Protein AF-A0A1E7WND1-F1 (afdb_monomer)

Mean predicted aligned error: 12.03 Å

Organism: NCBI:txid762836

Structure (mmCIF, N/CA/C/O backbone):
data_AF-A0A1E7WND1-F1
#
_entry.id   AF-A0A1E7WND1-F1
#
loop_
_atom_site.group_PDB
_atom_site.id
_atom_site.type_symbol
_atom_site.label_atom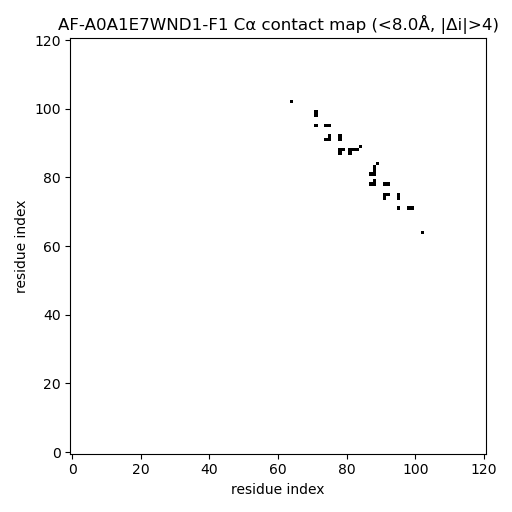_id
_atom_site.label_alt_id
_atom_site.label_comp_id
_atom_site.label_asym_id
_atom_site.label_entity_id
_atom_site.label_seq_id
_atom_site.pdbx_PDB_ins_code
_atom_site.Cartn_x
_atom_site.Cartn_y
_atom_site.Cartn_z
_atom_site.occupancy
_atom_site.B_iso_or_equiv
_atom_site.auth_seq_id
_atom_site.auth_comp_id
_atom_site.auth_asym_id
_atom_site.auth_atom_id
_atom_site.pdbx_PDB_model_num
ATOM 1 N N . MET A 1 1 ? 34.798 0.180 -71.153 1.00 53.12 1 MET A N 1
ATOM 2 C CA . MET A 1 1 ? 35.912 -0.104 -70.224 1.00 53.12 1 MET A CA 1
ATOM 3 C C . MET A 1 1 ? 35.308 -0.412 -68.868 1.00 53.12 1 MET A C 1
ATOM 5 O O . MET A 1 1 ? 34.601 0.459 -68.373 1.00 53.12 1 MET A O 1
ATOM 9 N N . PRO A 1 2 ? 35.457 -1.624 -68.307 1.00 63.09 2 PRO A N 1
ATOM 10 C CA . PRO A 1 2 ? 34.949 -1.884 -66.967 1.00 63.09 2 PRO A CA 1
ATOM 11 C C . PRO A 1 2 ? 35.756 -1.029 -65.985 1.00 63.09 2 PRO A C 1
ATOM 13 O O . PRO A 1 2 ? 36.967 -1.191 -65.853 1.00 63.09 2 PRO A O 1
ATOM 16 N N . THR A 1 3 ? 35.102 -0.064 -65.342 1.00 68.19 3 THR A N 1
ATOM 17 C CA . THR A 1 3 ? 35.684 0.674 -64.223 1.00 68.19 3 THR A CA 1
ATOM 18 C C . THR A 1 3 ? 35.744 -0.283 -63.043 1.00 68.19 3 THR A C 1
ATOM 20 O O . THR A 1 3 ? 34.756 -0.464 -62.331 1.00 68.19 3 THR A O 1
ATOM 23 N N . PHE A 1 4 ? 36.886 -0.946 -62.874 1.00 69.88 4 PHE A N 1
ATOM 24 C CA . PHE A 1 4 ? 37.186 -1.700 -61.665 1.00 69.88 4 PHE A CA 1
ATOM 25 C C . PHE A 1 4 ? 37.172 -0.713 -60.500 1.00 69.88 4 PHE A C 1
ATOM 27 O O . PHE A 1 4 ? 38.099 0.079 -60.328 1.00 69.88 4 PHE A O 1
ATOM 34 N N . LEU A 1 5 ? 36.070 -0.704 -59.749 1.00 71.62 5 LEU A N 1
ATOM 35 C CA . LEU A 1 5 ? 35.993 0.072 -58.525 1.00 71.62 5 LEU A CA 1
ATOM 36 C C . LEU A 1 5 ? 37.088 -0.422 -57.571 1.00 71.62 5 LEU A C 1
ATOM 38 O O . LEU A 1 5 ? 37.252 -1.635 -57.411 1.00 71.62 5 LEU A O 1
ATOM 42 N N . PRO A 1 6 ? 37.832 0.497 -56.940 1.00 77.38 6 PRO A N 1
ATOM 43 C CA . PRO A 1 6 ? 38.923 0.121 -56.069 1.00 77.38 6 PRO A CA 1
ATOM 44 C C . PRO A 1 6 ? 38.472 -0.812 -54.929 1.00 77.38 6 PRO A C 1
ATOM 46 O O . PRO A 1 6 ? 37.484 -0.513 -54.251 1.00 77.38 6 PRO A O 1
ATOM 49 N N . PRO A 1 7 ? 39.192 -1.917 -54.662 1.00 75.62 7 PRO A N 1
ATOM 50 C CA . PRO A 1 7 ? 38.762 -2.950 -53.712 1.00 75.62 7 PRO A CA 1
ATOM 51 C C . PRO A 1 7 ? 38.670 -2.460 -52.257 1.00 75.62 7 PRO A C 1
ATOM 53 O O . PRO A 1 7 ? 37.902 -3.003 -51.467 1.00 75.62 7 PRO A O 1
ATOM 56 N N . TRP A 1 8 ? 39.388 -1.395 -51.894 1.00 73.19 8 TRP A N 1
ATOM 57 C CA . TRP A 1 8 ? 39.330 -0.814 -50.549 1.00 73.19 8 TRP A CA 1
ATOM 58 C C . TRP A 1 8 ? 37.994 -0.122 -50.226 1.00 73.19 8 TRP A C 1
ATOM 60 O O . TRP A 1 8 ? 37.629 -0.058 -49.055 1.00 73.19 8 TRP A O 1
ATOM 70 N N . LEU A 1 9 ? 37.236 0.346 -51.230 1.00 78.00 9 LEU A N 1
ATOM 71 C CA . LEU A 1 9 ? 35.924 0.989 -51.028 1.00 78.00 9 LEU A CA 1
ATOM 72 C C . LEU A 1 9 ? 34.853 0.008 -50.534 1.00 78.00 9 LEU A C 1
ATOM 74 O O . LEU A 1 9 ? 33.980 0.376 -49.752 1.00 78.00 9 LEU A O 1
ATOM 78 N N . TRP A 1 10 ? 34.931 -1.252 -50.963 1.00 75.69 10 TRP A N 1
ATOM 79 C CA . TRP A 1 10 ? 34.037 -2.310 -50.488 1.00 75.69 10 TRP A CA 1
ATOM 80 C C . TRP A 1 10 ? 34.295 -2.641 -49.016 1.00 75.69 10 TRP A C 1
ATOM 82 O O . TRP A 1 10 ? 33.361 -2.850 -48.242 1.00 75.69 10 TRP A O 1
ATOM 92 N N . LEU A 1 11 ? 35.568 -2.626 -48.617 1.00 83.31 11 LEU A N 1
ATOM 93 C CA . LEU A 1 11 ? 36.005 -2.913 -47.254 1.00 83.31 11 LEU A CA 1
ATOM 94 C C . LEU A 1 11 ? 35.581 -1.807 -46.276 1.00 83.31 11 LEU A C 1
ATOM 96 O O . LEU A 1 11 ? 35.038 -2.101 -45.212 1.00 83.31 11 LEU A O 1
ATOM 100 N N . THR A 1 12 ? 35.761 -0.535 -46.649 1.00 85.75 12 THR A N 1
ATOM 101 C CA . THR A 1 12 ? 35.327 0.603 -45.822 1.00 85.75 12 T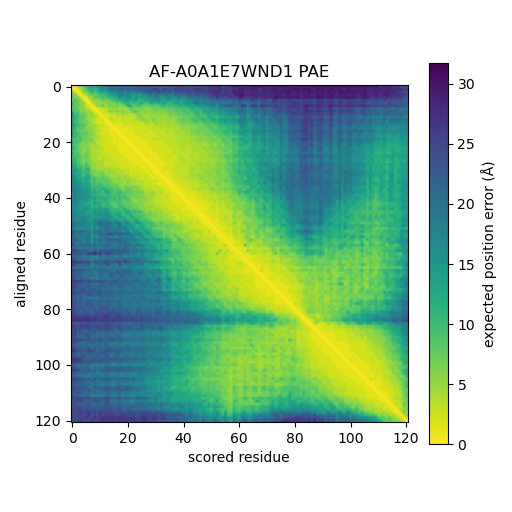HR A CA 1
ATOM 102 C C . THR A 1 12 ? 33.805 0.726 -45.763 1.00 85.75 12 THR A C 1
ATOM 104 O O . THR A 1 12 ?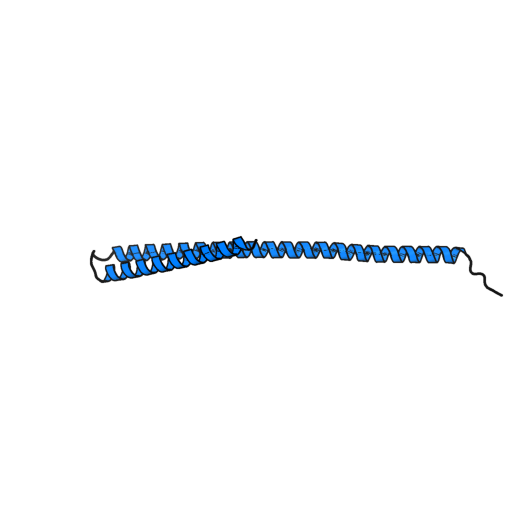 33.265 1.001 -44.692 1.00 85.75 12 THR A O 1
ATOM 107 N N . GLY A 1 13 ? 33.102 0.452 -46.868 1.00 86.94 13 GLY A N 1
ATOM 108 C CA . GLY A 1 13 ? 31.639 0.415 -46.906 1.00 86.94 13 GLY A CA 1
ATOM 109 C C . GLY A 1 13 ? 31.052 -0.638 -45.963 1.00 86.94 13 GLY A C 1
ATOM 110 O O . GLY A 1 13 ? 30.153 -0.329 -45.182 1.00 86.94 13 GLY A O 1
ATOM 111 N N . GLY A 1 14 ? 31.606 -1.856 -45.967 1.00 88.69 14 GLY A N 1
ATOM 112 C CA . GLY A 1 14 ? 31.199 -2.918 -45.042 1.00 88.69 14 GLY A CA 1
ATOM 113 C C . GLY A 1 14 ? 31.459 -2.566 -43.573 1.00 88.69 14 GLY A C 1
ATOM 114 O O . GLY A 1 14 ? 30.603 -2.808 -42.722 1.00 88.69 14 GLY A O 1
ATOM 115 N N . LEU A 1 15 ? 32.601 -1.933 -43.277 1.00 91.81 15 LEU A N 1
ATOM 116 C CA . LEU A 1 15 ? 32.952 -1.517 -41.917 1.00 91.81 15 LEU A CA 1
ATOM 117 C C . LEU A 1 15 ? 32.003 -0.433 -41.384 1.00 91.81 15 LEU A C 1
ATOM 119 O O . LEU A 1 15 ? 31.530 -0.530 -40.253 1.00 91.81 15 LEU A O 1
ATOM 123 N N . LEU A 1 16 ? 31.687 0.577 -42.202 1.00 93.44 16 LEU A N 1
ATOM 124 C CA . LEU A 1 16 ? 30.753 1.645 -41.837 1.00 93.44 16 LEU A CA 1
ATOM 125 C C . LEU A 1 16 ? 29.330 1.112 -41.644 1.00 93.44 16 LEU A C 1
ATOM 127 O O . LEU A 1 16 ? 28.656 1.510 -40.694 1.00 93.44 16 LEU A O 1
ATOM 131 N N . LEU A 1 17 ? 28.891 0.180 -42.496 1.00 94.75 17 LEU A N 1
ATOM 132 C CA . LEU A 1 17 ? 27.585 -0.462 -42.362 1.00 94.75 17 LEU A CA 1
ATOM 133 C C . LEU A 1 17 ? 27.505 -1.292 -41.072 1.00 94.75 17 LEU A C 1
ATOM 135 O O . LEU A 1 17 ? 26.531 -1.185 -40.330 1.00 94.75 17 LEU A O 1
ATOM 139 N N . GLY A 1 18 ? 28.550 -2.068 -40.770 1.00 95.69 18 GLY A N 1
ATOM 140 C CA . GLY A 1 18 ? 28.641 -2.845 -39.535 1.00 95.69 18 GLY A CA 1
ATOM 141 C C . GLY A 1 18 ? 28.664 -1.962 -38.286 1.00 95.69 18 GLY A C 1
ATOM 142 O O . GLY A 1 18 ? 27.965 -2.250 -37.315 1.00 95.69 18 GLY A O 1
ATOM 143 N N . LEU A 1 19 ? 29.406 -0.851 -38.321 1.00 96.31 19 LEU A N 1
ATOM 144 C CA . LEU A 1 19 ? 29.474 0.103 -37.214 1.00 96.31 19 LEU A CA 1
ATOM 145 C C . LEU A 1 19 ? 28.134 0.816 -37.002 1.00 96.31 19 LEU A C 1
ATOM 147 O O . LEU A 1 19 ? 27.677 0.934 -35.867 1.00 96.31 19 LEU A O 1
ATOM 151 N N . SER A 1 20 ? 27.477 1.232 -38.088 1.00 96.00 20 SER A N 1
ATOM 152 C CA . SER A 1 20 ? 26.134 1.816 -38.048 1.00 96.00 20 SER A CA 1
ATOM 153 C C . SER A 1 20 ? 25.119 0.831 -37.463 1.00 96.00 20 SER A C 1
ATOM 155 O O . SER A 1 20 ? 24.378 1.189 -36.549 1.00 96.00 20 SER A O 1
ATOM 157 N N . LEU A 1 21 ? 25.140 -0.431 -37.907 1.00 96.62 21 LEU A N 1
ATOM 158 C CA . LEU A 1 21 ? 24.254 -1.473 -37.390 1.00 96.62 21 LEU A CA 1
ATOM 159 C C . LEU A 1 21 ? 24.499 -1.740 -35.899 1.00 96.62 21 LEU A C 1
ATOM 161 O O . LEU A 1 21 ? 23.549 -1.830 -35.125 1.00 96.62 21 LEU A O 1
ATOM 165 N N . CYS A 1 22 ? 25.764 -1.821 -35.483 1.00 96.88 22 CYS A N 1
ATOM 166 C CA . CYS A 1 22 ? 26.137 -2.027 -34.086 1.00 96.88 22 CYS A CA 1
ATOM 167 C C . CYS A 1 22 ? 25.690 -0.853 -33.204 1.00 96.88 22 CYS A C 1
ATOM 169 O O . CYS A 1 22 ? 25.137 -1.065 -32.125 1.00 96.88 22 CYS A O 1
ATOM 171 N N . LEU A 1 23 ? 25.846 0.383 -33.689 1.00 96.88 23 LEU A N 1
ATOM 172 C CA . LEU A 1 23 ? 25.384 1.581 -32.993 1.00 96.88 23 LEU A CA 1
ATOM 173 C C . LEU A 1 23 ? 23.861 1.565 -32.816 1.00 96.88 23 LEU A C 1
ATOM 175 O O . LEU A 1 23 ? 23.369 1.785 -31.711 1.00 96.88 23 LEU A O 1
ATOM 179 N N . VAL A 1 24 ? 23.113 1.255 -33.879 1.00 97.19 24 VAL A N 1
ATOM 180 C CA . VAL A 1 24 ? 21.645 1.173 -33.830 1.00 97.19 24 VAL A CA 1
ATOM 181 C C . VAL A 1 24 ? 21.193 0.082 -32.859 1.00 97.19 24 VAL A C 1
ATOM 183 O O . VAL A 1 24 ? 20.351 0.343 -32.002 1.00 97.19 24 VAL A O 1
ATOM 186 N N . LEU A 1 25 ? 21.780 -1.116 -32.926 1.00 97.00 25 LEU A N 1
ATOM 187 C CA . LEU A 1 25 ? 21.469 -2.207 -31.997 1.00 97.00 25 LEU A CA 1
ATOM 188 C C . LEU A 1 25 ? 21.808 -1.837 -30.548 1.00 97.00 25 LEU A C 1
ATOM 190 O O . LEU A 1 25 ? 21.012 -2.100 -29.648 1.00 97.00 25 LEU A O 1
ATOM 194 N N . GLY A 1 26 ? 22.947 -1.180 -30.320 1.00 97.00 26 GLY A N 1
ATOM 195 C CA . GLY A 1 26 ? 23.354 -0.691 -29.005 1.00 97.00 26 GLY A CA 1
ATOM 196 C C . GLY A 1 26 ? 22.362 0.317 -28.424 1.00 97.00 26 GLY A C 1
ATOM 197 O O . GLY A 1 26 ? 21.956 0.174 -27.272 1.00 97.00 26 GLY A O 1
ATOM 198 N N . LEU A 1 27 ? 21.910 1.284 -29.229 1.00 96.69 27 LEU A N 1
ATOM 199 C CA . LEU A 1 27 ? 20.907 2.275 -28.824 1.00 96.69 27 LEU A CA 1
ATOM 200 C C . LEU A 1 27 ? 19.547 1.630 -28.526 1.00 96.69 27 LEU A C 1
ATOM 202 O O . LEU A 1 27 ? 18.925 1.959 -27.516 1.00 96.69 27 LEU A O 1
ATOM 206 N N . LEU A 1 28 ? 19.103 0.679 -29.353 1.00 96.31 28 LEU A N 1
ATOM 207 C CA . LEU A 1 28 ? 17.853 -0.055 -29.130 1.00 96.31 28 LEU A CA 1
ATOM 208 C C . LEU A 1 28 ? 17.906 -0.891 -27.849 1.00 96.31 28 LEU A C 1
ATOM 210 O O . LEU A 1 28 ? 16.959 -0.871 -27.062 1.00 96.31 28 LEU A O 1
ATOM 214 N N . CYS A 1 29 ? 19.012 -1.600 -27.613 1.00 95.56 29 CYS A N 1
ATOM 215 C CA . CYS A 1 29 ? 19.233 -2.321 -26.366 1.00 95.56 29 CYS A CA 1
ATOM 216 C C . CYS A 1 29 ? 19.232 -1.351 -25.182 1.00 95.56 29 CYS A C 1
ATOM 218 O O . CYS A 1 29 ? 18.494 -1.567 -24.226 1.00 95.56 29 CYS A O 1
ATOM 220 N N . HIS A 1 30 ? 19.975 -0.248 -25.255 1.00 95.25 30 HIS A N 1
ATOM 221 C CA . HIS A 1 30 ? 20.021 0.738 -24.179 1.00 95.25 30 HIS A CA 1
ATOM 222 C C . HIS A 1 30 ? 18.629 1.293 -23.830 1.00 95.25 30 HIS A C 1
ATOM 224 O O . HIS A 1 30 ? 18.246 1.301 -22.659 1.00 95.25 30 HIS A O 1
ATOM 230 N N . ASP A 1 31 ? 17.837 1.675 -24.836 1.00 93.44 31 ASP A N 1
ATOM 231 C CA . ASP A 1 31 ? 16.466 2.159 -24.645 1.00 93.44 31 ASP A CA 1
ATOM 232 C C . ASP A 1 31 ? 15.564 1.085 -24.016 1.00 93.44 31 ASP A C 1
ATOM 234 O O . ASP A 1 31 ? 14.888 1.340 -23.018 1.00 93.44 31 ASP A O 1
ATOM 238 N N . ARG A 1 32 ? 15.596 -0.156 -24.523 1.00 94.75 32 ARG A N 1
ATOM 239 C CA . ARG A 1 32 ? 14.816 -1.267 -23.946 1.00 94.75 32 ARG A CA 1
ATOM 240 C C . ARG A 1 32 ? 15.180 -1.527 -22.485 1.00 94.75 32 ARG A C 1
ATOM 242 O O . ARG A 1 32 ? 14.283 -1.733 -21.667 1.00 94.75 32 ARG A O 1
ATOM 249 N N . TRP A 1 33 ? 16.468 -1.492 -22.152 1.00 92.06 33 TRP A N 1
ATOM 250 C CA . TRP A 1 33 ? 16.960 -1.695 -20.789 1.00 92.06 33 TRP A CA 1
ATOM 251 C C . TRP A 1 33 ? 16.522 -0.565 -19.855 1.00 92.06 33 TRP A C 1
ATOM 253 O O . TRP A 1 33 ? 16.000 -0.828 -18.769 1.00 92.06 33 TRP A O 1
ATOM 263 N N . CYS A 1 34 ? 16.660 0.688 -20.293 1.00 94.12 34 CYS A N 1
ATOM 264 C CA . CYS A 1 34 ? 16.216 1.848 -19.527 1.00 94.12 34 CYS A CA 1
ATOM 265 C C . CYS A 1 34 ? 14.701 1.797 -19.279 1.00 94.12 34 CYS A C 1
ATOM 267 O O . CYS A 1 34 ? 14.238 1.946 -18.147 1.00 94.12 34 CYS A O 1
ATOM 269 N N . GLN A 1 35 ? 13.917 1.466 -20.308 1.00 91.25 35 GLN A N 1
ATOM 270 C CA . GLN A 1 35 ? 12.470 1.324 -20.182 1.00 91.25 35 GLN A CA 1
ATOM 271 C C . GLN A 1 35 ? 12.059 0.193 -19.243 1.00 91.25 35 GLN A C 1
ATOM 273 O O . GLN A 1 35 ? 11.136 0.375 -18.449 1.00 91.25 35 GLN A O 1
ATOM 278 N N . ALA A 1 36 ? 12.732 -0.959 -19.292 1.00 91.25 36 ALA A N 1
ATOM 279 C CA . ALA A 1 36 ? 12.477 -2.049 -18.355 1.00 91.25 36 ALA A CA 1
ATOM 280 C C . ALA A 1 36 ? 12.722 -1.603 -16.904 1.00 91.25 36 ALA A C 1
ATOM 282 O O . ALA A 1 36 ? 11.922 -1.908 -16.015 1.00 91.25 36 ALA A O 1
ATOM 283 N N . MET A 1 37 ? 13.777 -0.819 -16.669 1.00 89.38 37 MET A N 1
ATOM 284 C CA . MET A 1 37 ? 14.098 -0.292 -15.344 1.00 89.38 37 MET A CA 1
ATOM 285 C C . MET A 1 37 ? 13.087 0.765 -14.872 1.00 89.38 37 MET A C 1
ATOM 287 O O . MET A 1 37 ? 12.630 0.711 -13.729 1.00 89.38 37 MET A O 1
ATOM 291 N N . CYS A 1 38 ? 12.674 1.684 -15.750 1.00 91.19 38 CYS A N 1
ATOM 292 C CA . CYS A 1 38 ? 11.638 2.677 -15.454 1.00 91.19 38 CYS A CA 1
ATOM 293 C C . CYS A 1 38 ? 10.283 2.024 -15.153 1.00 91.19 38 CYS A C 1
ATOM 295 O O . CYS A 1 38 ? 9.631 2.400 -14.182 1.00 91.19 38 CYS A O 1
ATOM 297 N N . ARG A 1 39 ? 9.884 0.996 -15.917 1.00 88.69 39 ARG A N 1
ATOM 298 C CA . ARG A 1 39 ? 8.651 0.230 -15.657 1.00 88.69 39 ARG A CA 1
ATOM 299 C C . ARG A 1 39 ? 8.694 -0.471 -14.304 1.00 88.69 39 ARG A C 1
ATOM 301 O O . ARG A 1 39 ? 7.722 -0.405 -13.559 1.00 88.69 39 ARG A O 1
ATOM 308 N N . ARG A 1 40 ? 9.826 -1.092 -13.957 1.00 86.69 40 ARG A N 1
ATOM 309 C CA . ARG A 1 40 ? 10.016 -1.725 -12.642 1.00 86.69 40 ARG A CA 1
ATOM 310 C C . ARG A 1 40 ? 9.904 -0.719 -11.501 1.00 86.69 40 ARG A C 1
ATOM 312 O O . ARG A 1 40 ? 9.221 -0.996 -10.522 1.00 86.69 40 ARG A O 1
ATOM 319 N N . ARG A 1 41 ? 10.525 0.456 -11.636 1.00 87.56 41 ARG A N 1
ATOM 320 C CA . ARG A 1 41 ? 10.420 1.533 -10.639 1.00 87.56 41 ARG A CA 1
ATOM 321 C C . ARG A 1 41 ? 8.990 2.047 -10.492 1.00 87.56 41 ARG A C 1
ATOM 323 O O . ARG A 1 41 ? 8.541 2.229 -9.367 1.00 87.56 41 ARG A O 1
ATOM 330 N N . ALA A 1 42 ? 8.275 2.234 -11.601 1.00 88.62 42 ALA A N 1
ATOM 331 C CA . ALA A 1 42 ? 6.879 2.663 -11.580 1.00 88.62 42 ALA A CA 1
ATOM 332 C C . ALA A 1 42 ? 5.980 1.636 -10.877 1.00 88.62 42 ALA A C 1
ATOM 334 O 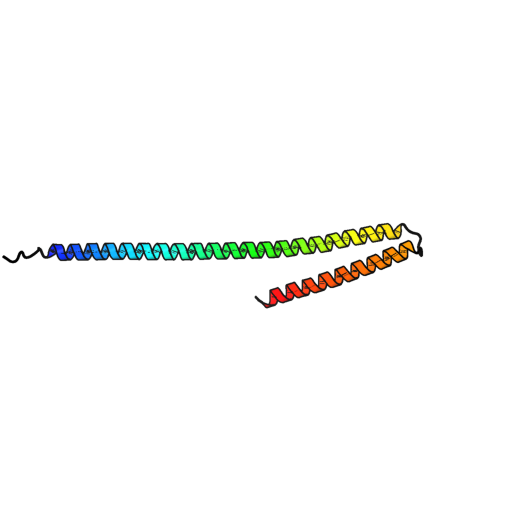O . ALA A 1 42 ? 5.171 2.012 -10.034 1.00 88.62 42 ALA A O 1
ATOM 335 N N . LEU A 1 43 ? 6.171 0.345 -11.160 1.00 89.69 43 LEU A N 1
ATOM 336 C CA . LEU A 1 43 ? 5.416 -0.730 -10.519 1.00 89.69 43 LEU A CA 1
ATOM 337 C C . LE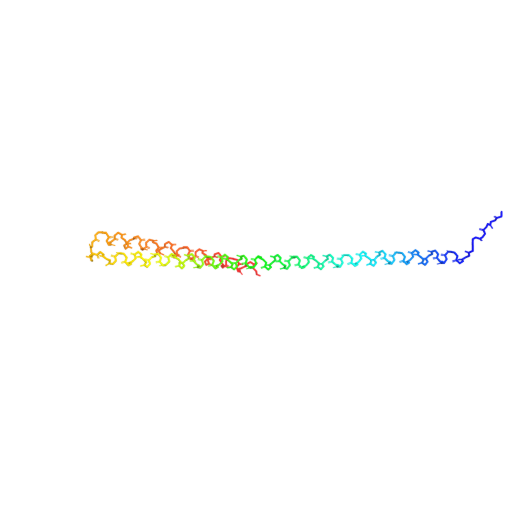U A 1 43 ? 5.706 -0.806 -9.014 1.00 89.69 43 LEU A C 1
ATOM 339 O O . LEU A 1 43 ? 4.779 -0.866 -8.216 1.00 89.69 43 LEU A O 1
ATOM 343 N N . LEU A 1 44 ? 6.976 -0.724 -8.609 1.00 89.88 44 LEU A N 1
ATOM 344 C CA . LEU A 1 44 ? 7.346 -0.692 -7.190 1.00 89.88 44 LEU A CA 1
ATOM 345 C C . LEU A 1 44 ? 6.764 0.530 -6.464 1.00 89.88 44 LEU A C 1
ATOM 347 O O . LEU A 1 44 ? 6.288 0.399 -5.340 1.00 89.88 44 LEU A O 1
ATOM 351 N N . ALA A 1 45 ? 6.756 1.702 -7.104 1.00 89.12 45 ALA A N 1
ATOM 352 C CA . ALA A 1 45 ? 6.145 2.903 -6.538 1.00 89.12 45 ALA A CA 1
ATOM 353 C C . ALA A 1 45 ? 4.620 2.763 -6.386 1.00 89.12 45 ALA A C 1
ATOM 355 O O . ALA A 1 45 ? 4.069 3.168 -5.365 1.00 89.12 45 ALA A O 1
ATOM 356 N N . GLN A 1 46 ? 3.942 2.153 -7.363 1.00 88.31 46 GLN A N 1
ATOM 357 C CA . GLN A 1 46 ? 2.509 1.857 -7.277 1.00 88.31 46 GLN A CA 1
ATOM 358 C C . GLN A 1 46 ? 2.198 0.881 -6.140 1.00 88.31 46 GLN A C 1
ATOM 360 O O . GLN A 1 46 ? 1.286 1.133 -5.358 1.00 88.31 46 GLN A O 1
ATOM 365 N N . LEU A 1 47 ? 2.980 -0.193 -6.005 1.00 87.56 47 LEU A N 1
ATOM 366 C CA . LEU A 1 47 ? 2.829 -1.146 -4.903 1.00 87.56 47 LEU A CA 1
ATOM 367 C C . LEU A 1 47 ? 3.035 -0.474 -3.539 1.00 87.56 47 LEU A C 1
ATOM 369 O O . LEU A 1 47 ? 2.257 -0.710 -2.620 1.00 87.56 47 LEU A O 1
ATOM 373 N N . ALA A 1 48 ? 4.026 0.413 -3.417 1.00 82.50 48 ALA A N 1
ATOM 374 C CA . ALA A 1 48 ? 4.250 1.171 -2.187 1.00 82.50 48 ALA A CA 1
ATOM 375 C C . ALA A 1 48 ? 3.062 2.087 -1.840 1.00 82.50 48 ALA A C 1
ATOM 377 O O . ALA A 1 48 ? 2.659 2.159 -0.683 1.00 82.50 48 ALA A O 1
ATOM 378 N N . GLN A 1 49 ? 2.457 2.748 -2.834 1.00 84.94 49 GLN A N 1
ATOM 379 C CA . GLN A 1 49 ? 1.255 3.560 -2.618 1.00 84.94 49 GLN A CA 1
ATOM 380 C C . GLN A 1 49 ? 0.037 2.725 -2.213 1.00 84.94 49 GLN A C 1
ATOM 382 O O . GLN A 1 49 ? -0.763 3.179 -1.397 1.00 84.94 49 GLN A O 1
ATOM 387 N N . LEU A 1 50 ? -0.124 1.526 -2.778 1.00 81.81 50 LEU A N 1
ATOM 388 C CA . LEU A 1 50 ? -1.200 0.613 -2.394 1.00 81.81 50 LEU A CA 1
ATOM 389 C C . LEU A 1 50 ? -1.032 0.145 -0.946 1.00 81.81 50 LEU A C 1
ATOM 391 O O . LEU A 1 50 ? -1.984 0.237 -0.177 1.00 81.81 50 LEU A O 1
ATOM 395 N N . ALA A 1 51 ? 0.187 -0.234 -0.555 1.00 80.06 51 ALA A N 1
ATOM 396 C CA . ALA A 1 51 ? 0.496 -0.601 0.825 1.00 80.06 51 ALA A CA 1
ATOM 397 C C . ALA A 1 51 ? 0.220 0.553 1.806 1.00 80.06 51 ALA A C 1
ATOM 399 O O . ALA A 1 51 ? -0.304 0.334 2.896 1.00 80.06 51 ALA A O 1
ATOM 400 N N . GLU A 1 52 ? 0.523 1.794 1.418 1.00 79.56 52 GLU A N 1
ATOM 401 C CA . GLU A 1 52 ? 0.225 2.972 2.239 1.00 79.56 52 GLU A CA 1
ATOM 402 C C . GLU A 1 52 ? -1.285 3.234 2.354 1.00 79.56 52 GLU A C 1
ATOM 404 O O . GLU A 1 52 ? -1.783 3.569 3.426 1.00 79.56 52 GLU A O 1
ATOM 409 N N . ARG A 1 53 ? -2.050 3.033 1.272 1.00 81.38 53 ARG A N 1
ATOM 410 C CA . ARG A 1 53 ? -3.516 3.165 1.306 1.00 81.38 53 ARG A CA 1
ATOM 411 C C . ARG A 1 53 ? -4.182 2.094 2.158 1.00 81.38 53 ARG A C 1
ATOM 413 O O . ARG A 1 53 ? -5.149 2.404 2.848 1.00 81.38 53 ARG A O 1
ATOM 420 N N . GLU A 1 54 ? -3.682 0.864 2.126 1.00 79.00 54 GLU A N 1
ATOM 421 C CA . GLU A 1 54 ? -4.153 -0.199 3.017 1.00 79.00 54 GLU A CA 1
ATOM 422 C C . GLU A 1 54 ? -3.888 0.143 4.484 1.00 79.00 54 GLU A C 1
ATOM 424 O O . GLU A 1 54 ? -4.776 -0.024 5.322 1.00 79.00 54 GLU A O 1
ATOM 429 N N . ARG A 1 55 ? -2.706 0.694 4.789 1.00 79.94 55 ARG A N 1
ATOM 430 C CA . ARG A 1 55 ? -2.377 1.185 6.135 1.00 79.94 55 ARG A CA 1
ATOM 431 C C . ARG A 1 55 ? -3.314 2.305 6.570 1.00 79.94 55 ARG A C 1
ATOM 433 O O . ARG A 1 55 ? -3.924 2.192 7.626 1.00 79.94 55 ARG A O 1
ATOM 440 N N . LEU A 1 56 ? -3.524 3.313 5.722 1.00 77.19 56 LEU A N 1
ATOM 441 C CA . LEU A 1 56 ? -4.452 4.409 6.006 1.00 77.19 56 LEU A CA 1
ATOM 442 C C . LEU A 1 56 ? -5.884 3.906 6.239 1.00 77.19 56 LEU A C 1
ATOM 444 O O . LEU A 1 56 ? -6.569 4.394 7.132 1.00 77.19 56 LEU A O 1
ATOM 448 N N . ALA A 1 57 ? -6.350 2.928 5.458 1.00 78.38 57 ALA A N 1
ATOM 449 C CA . ALA A 1 57 ? -7.672 2.338 5.650 1.00 78.38 57 ALA A CA 1
ATOM 450 C C . ALA A 1 57 ? -7.788 1.619 7.005 1.00 78.38 57 ALA A C 1
ATOM 452 O O . ALA A 1 57 ? -8.824 1.736 7.659 1.00 78.38 57 ALA A O 1
ATOM 453 N N . SER A 1 58 ? -6.733 0.922 7.442 1.00 80.94 58 SER A N 1
ATOM 454 C CA . SER A 1 58 ? -6.673 0.318 8.778 1.00 80.94 58 SER A CA 1
ATOM 455 C C . SER A 1 58 ? -6.703 1.385 9.872 1.00 80.94 58 SER A C 1
ATOM 457 O O . SER A 1 58 ? -7.527 1.298 10.778 1.00 80.94 58 SER A O 1
ATOM 459 N N . ASP A 1 59 ? -5.871 2.420 9.752 1.00 84.12 59 ASP A N 1
ATOM 460 C CA . ASP A 1 59 ? -5.759 3.486 10.751 1.00 84.12 59 ASP A CA 1
ATOM 461 C C . ASP A 1 59 ? -7.070 4.268 10.899 1.00 84.12 59 ASP A C 1
ATOM 463 O O . ASP A 1 59 ? -7.522 4.544 12.010 1.00 84.12 59 ASP A O 1
ATOM 467 N N . VAL A 1 60 ? -7.730 4.587 9.779 1.00 80.44 60 VAL A N 1
ATOM 468 C CA . VAL A 1 60 ? -9.047 5.244 9.780 1.00 80.44 60 VAL A CA 1
ATOM 469 C C . VAL A 1 60 ? -10.099 4.354 10.435 1.00 80.44 60 VAL A C 1
ATOM 471 O O . VAL A 1 60 ? -10.968 4.854 11.149 1.00 80.44 60 VAL A O 1
ATOM 474 N N . HIS A 1 61 ? -10.037 3.042 10.212 1.00 81.12 61 HIS A N 1
ATOM 475 C CA . HIS A 1 61 ? -10.995 2.122 10.803 1.00 81.12 61 HIS A CA 1
ATOM 476 C C . HIS A 1 61 ? -10.805 1.978 12.320 1.00 81.12 61 HIS A C 1
ATOM 478 O O . HIS A 1 61 ? -11.777 2.021 13.074 1.00 81.12 61 HIS A O 1
ATOM 484 N N . ASP A 1 62 ? -9.564 1.867 12.784 1.00 83.25 62 ASP A N 1
ATOM 485 C CA . ASP A 1 62 ? -9.262 1.819 14.215 1.00 83.25 62 ASP A CA 1
ATOM 486 C C . ASP A 1 62 ? -9.644 3.139 14.902 1.00 83.25 62 ASP A C 1
ATOM 488 O O . ASP A 1 62 ? -10.255 3.126 15.974 1.00 83.25 62 ASP A O 1
ATOM 492 N N . ALA A 1 63 ? -9.401 4.277 14.241 1.00 83.12 63 ALA A N 1
ATOM 493 C CA . ALA A 1 63 ? -9.854 5.584 14.709 1.00 83.12 63 ALA A CA 1
ATOM 494 C C . ALA A 1 63 ? -11.390 5.686 14.784 1.00 83.12 63 ALA A C 1
ATOM 496 O O . ALA A 1 63 ? -11.919 6.268 15.733 1.00 83.12 63 ALA A O 1
ATOM 497 N N . LEU A 1 64 ? -12.125 5.096 13.833 1.00 83.56 64 LEU A N 1
ATOM 498 C CA . LEU A 1 64 ? -13.591 5.028 13.861 1.00 83.56 64 LEU A CA 1
ATOM 499 C C . LEU A 1 64 ? -14.090 4.209 15.062 1.00 83.56 64 LEU A C 1
ATOM 501 O O . LEU A 1 64 ? -14.955 4.678 15.806 1.00 83.56 64 LEU A O 1
ATOM 505 N N . LEU A 1 65 ? -13.532 3.010 15.271 1.00 84.94 65 LEU A N 1
ATOM 506 C CA . LEU A 1 65 ? -13.889 2.146 16.403 1.00 84.94 65 LEU A CA 1
ATOM 507 C C . LEU A 1 65 ? -13.591 2.831 17.741 1.00 84.94 65 LEU A C 1
ATOM 509 O O . LEU A 1 65 ? -14.422 2.807 18.650 1.00 84.94 65 LEU A O 1
ATOM 513 N N . GLN A 1 66 ? -12.438 3.493 17.847 1.00 86.69 66 GLN A N 1
ATOM 514 C CA . GLN A 1 66 ? -12.061 4.259 19.031 1.00 86.69 66 GLN A CA 1
ATOM 515 C C . GLN A 1 66 ? -13.006 5.449 19.269 1.00 86.69 66 GLN A C 1
ATOM 517 O O . GLN A 1 66 ? -13.432 5.687 20.400 1.00 86.69 66 GLN A O 1
ATOM 522 N N . GLY A 1 67 ? -13.372 6.185 18.215 1.00 85.94 67 GLY A N 1
ATOM 523 C CA . GLY A 1 67 ? -14.311 7.305 18.301 1.00 85.94 67 GLY A CA 1
ATOM 524 C C . GLY A 1 67 ? -15.695 6.870 18.787 1.00 85.94 67 GLY A C 1
ATOM 525 O O . GLY A 1 67 ? -16.270 7.505 19.672 1.00 85.94 67 GLY A O 1
ATOM 526 N N . MET A 1 68 ? -16.202 5.744 18.278 1.00 85.31 68 MET A N 1
ATOM 527 C CA . MET A 1 68 ? -17.467 5.174 18.745 1.00 85.31 68 MET A CA 1
ATOM 528 C C . MET A 1 68 ? -17.419 4.756 20.220 1.00 85.31 68 MET A C 1
ATOM 530 O O . MET A 1 68 ? -18.380 5.015 20.939 1.00 85.31 68 MET A O 1
ATOM 534 N N . GLN A 1 69 ? -16.310 4.190 20.708 1.00 84.69 69 GLN A N 1
ATOM 535 C CA . GLN A 1 69 ? -16.153 3.882 22.138 1.00 84.69 69 GLN A CA 1
ATOM 536 C C . GLN A 1 69 ? -16.204 5.142 23.012 1.00 84.69 69 GLN A C 1
ATOM 538 O O . GLN A 1 69 ? -16.850 5.142 24.058 1.00 84.69 69 GLN A O 1
ATOM 543 N N . GLY A 1 70 ? -15.586 6.243 22.573 1.00 87.56 70 GLY A N 1
ATOM 544 C CA . GLY A 1 70 ? -15.672 7.530 23.271 1.00 87.56 70 GLY A CA 1
ATOM 545 C C . GLY A 1 70 ? -17.103 8.076 23.349 1.00 87.56 70 GLY A C 1
ATOM 546 O O . GLY A 1 70 ? -17.525 8.591 24.389 1.00 87.56 70 GLY A O 1
ATOM 547 N N . ILE A 1 71 ? -17.879 7.915 22.274 1.00 86.44 71 ILE A N 1
ATOM 548 C CA . ILE A 1 71 ? -19.306 8.267 22.242 1.00 86.44 71 ILE A CA 1
ATOM 549 C C . ILE A 1 71 ? -20.098 7.392 23.221 1.00 86.44 71 ILE A C 1
ATOM 551 O O . ILE A 1 71 ? -20.911 7.910 23.987 1.00 86.44 71 ILE A O 1
ATOM 555 N N . LEU A 1 72 ? -19.824 6.088 23.253 1.00 85.25 72 LEU A N 1
ATOM 556 C CA . LEU A 1 72 ? -20.490 5.142 24.146 1.00 85.25 72 LEU A CA 1
ATOM 557 C C . LEU A 1 72 ? -20.244 5.469 25.627 1.00 85.25 72 LEU A C 1
ATOM 559 O O . LEU A 1 72 ? -21.185 5.549 26.416 1.00 85.25 72 LEU A O 1
ATOM 563 N N . LEU A 1 73 ? -18.994 5.770 25.990 1.00 86.25 73 LEU A N 1
ATOM 564 C CA . LEU A 1 73 ? -18.626 6.227 27.335 1.00 86.25 73 LEU A CA 1
ATOM 565 C C . LEU A 1 73 ? -19.320 7.547 27.701 1.00 86.25 73 LEU A C 1
ATOM 567 O O . LEU A 1 73 ? -19.773 7.730 28.833 1.00 86.25 73 LEU A O 1
ATOM 571 N N . SER A 1 74 ? -19.454 8.459 26.734 1.00 85.94 74 SER A N 1
ATOM 572 C CA . SER A 1 74 ? -20.168 9.723 26.934 1.00 85.94 74 SER A CA 1
ATOM 573 C C . SER A 1 74 ? -21.654 9.479 27.217 1.00 85.94 74 SER A C 1
ATOM 575 O O . SER A 1 74 ? -22.194 10.048 28.166 1.00 85.94 74 SER A O 1
ATOM 577 N N . PHE A 1 75 ? -22.305 8.578 26.477 1.00 82.50 75 PHE A N 1
ATOM 578 C CA . PHE A 1 75 ? -23.692 8.182 26.734 1.00 82.50 75 PHE A CA 1
ATOM 579 C C . PHE A 1 75 ? -23.872 7.487 28.089 1.00 82.50 75 PHE A C 1
ATOM 581 O O . PHE A 1 75 ? -24.812 7.823 28.810 1.00 82.50 75 PHE A O 1
ATOM 588 N N . GLN A 1 76 ? -22.952 6.603 28.492 1.00 83.06 76 GLN A N 1
ATOM 589 C CA . GLN A 1 76 ? -22.955 6.011 29.837 1.00 83.06 76 GLN A CA 1
ATOM 590 C C . GLN A 1 76 ? -22.878 7.087 30.926 1.00 83.06 76 GLN A C 1
ATOM 592 O O . GLN A 1 76 ? -23.655 7.056 31.882 1.00 83.06 76 GLN A O 1
ATOM 597 N N . SER A 1 77 ? -22.000 8.082 30.763 1.00 87.19 77 SER A N 1
ATOM 598 C CA . SER A 1 77 ? -21.880 9.187 31.723 1.00 87.19 77 SER A CA 1
ATOM 599 C C . SER A 1 77 ? -23.172 10.006 31.845 1.00 87.19 77 SER A C 1
ATOM 601 O O . SER A 1 77 ? -23.540 10.422 32.942 1.00 87.19 77 SER A O 1
ATOM 603 N N . VAL A 1 78 ? -23.903 10.192 30.739 1.00 84.81 78 VAL A N 1
ATOM 604 C CA . VAL A 1 78 ? -25.205 10.872 30.727 1.00 84.81 78 VAL A CA 1
ATOM 605 C C . VAL A 1 78 ? -26.276 10.008 31.398 1.00 84.81 78 VAL A C 1
ATOM 607 O O . VAL A 1 78 ? -27.035 10.525 32.214 1.00 84.81 78 VAL A O 1
ATOM 610 N N . GLY A 1 79 ? -26.301 8.700 31.129 1.00 80.81 79 GLY A N 1
ATOM 611 C CA . GLY A 1 79 ? -27.220 7.742 31.753 1.00 80.81 79 GLY A CA 1
ATOM 612 C C . GLY A 1 79 ? -27.083 7.672 33.279 1.00 80.81 79 GLY A C 1
ATOM 613 O O . GLY A 1 79 ? -28.080 7.632 33.998 1.00 80.81 79 GLY A O 1
ATOM 614 N N . GLN A 1 80 ? -25.854 7.752 33.796 1.00 82.19 80 GLN A N 1
ATOM 615 C CA . GLN A 1 80 ? -25.583 7.744 35.240 1.00 82.19 80 GLN A CA 1
ATOM 616 C C . GLN A 1 80 ? -26.102 8.986 35.983 1.00 82.19 80 GLN A C 1
ATOM 618 O O . GLN A 1 80 ? -26.229 8.949 37.206 1.00 82.19 80 GLN A O 1
ATOM 623 N N . ARG A 1 81 ? -26.439 10.072 35.272 1.00 84.81 81 ARG A N 1
ATOM 624 C CA . ARG A 1 81 ? -27.038 11.278 35.873 1.00 84.81 81 ARG A CA 1
ATOM 625 C C . ARG A 1 81 ? -28.514 11.089 36.232 1.00 84.81 81 ARG A C 1
ATOM 627 O O . ARG A 1 81 ? -29.059 11.923 36.952 1.00 84.81 81 ARG A O 1
ATOM 634 N N . PHE A 1 82 ? -29.153 10.021 35.751 1.00 82.44 82 PHE A N 1
ATOM 635 C CA . PHE A 1 82 ? -30.539 9.695 36.070 1.00 82.44 82 PHE A CA 1
ATOM 636 C C . PHE A 1 82 ? -30.646 8.799 37.321 1.00 82.44 82 PHE A C 1
ATOM 638 O O . PHE A 1 82 ? -29.759 7.969 37.571 1.00 82.44 82 PHE A O 1
ATOM 645 N N . PRO A 1 83 ? -31.738 8.925 38.106 1.00 82.75 83 PRO A N 1
ATOM 646 C CA . PRO A 1 83 ? -32.002 8.059 39.253 1.00 82.75 83 PRO A CA 1
ATOM 647 C C . PRO A 1 83 ? -31.959 6.577 38.863 1.00 82.75 83 PRO A C 1
ATOM 649 O O . PRO A 1 83 ? -32.430 6.186 37.793 1.00 82.75 83 PRO A O 1
ATOM 652 N N . ALA A 1 84 ? -31.401 5.735 39.736 1.00 77.81 84 ALA A N 1
ATOM 653 C CA . ALA A 1 84 ? -31.401 4.291 39.523 1.00 77.81 84 ALA A CA 1
ATOM 654 C C . ALA A 1 84 ? -32.848 3.782 39.374 1.00 77.81 84 ALA A C 1
ATOM 656 O O . ALA A 1 84 ? -33.700 4.085 40.207 1.00 77.81 84 ALA A O 1
ATOM 657 N N . GLY A 1 85 ? -33.118 3.034 38.300 1.00 76.12 85 GLY A N 1
ATOM 658 C CA . GLY A 1 85 ? -34.442 2.477 38.004 1.00 76.12 85 GLY A CA 1
ATOM 659 C C . GLY A 1 85 ? -35.413 3.406 37.264 1.00 76.12 85 GLY A C 1
ATOM 660 O O . GLY A 1 85 ? -36.563 3.018 37.076 1.00 76.12 85 GLY A O 1
ATOM 661 N N . SER A 1 86 ? -34.992 4.604 36.831 1.00 84.50 86 SER A N 1
ATOM 662 C CA . SER A 1 86 ? -35.844 5.456 35.989 1.00 84.50 86 SER A CA 1
ATOM 663 C C . SER A 1 86 ? -36.005 4.876 34.575 1.00 84.50 86 SER A C 1
ATOM 665 O O . SER A 1 86 ? -35.107 4.206 34.053 1.00 84.50 86 SER A O 1
ATOM 667 N N . ALA A 1 87 ? -37.150 5.142 33.940 1.00 83.94 87 ALA A N 1
ATOM 668 C CA . ALA A 1 87 ? -37.432 4.666 32.585 1.00 83.94 87 ALA A CA 1
ATOM 669 C C . ALA A 1 87 ? -36.437 5.235 31.557 1.00 83.94 87 ALA A C 1
ATOM 671 O O . ALA A 1 87 ? -36.050 4.547 30.616 1.00 83.94 87 ALA A O 1
ATOM 672 N N . GLU A 1 88 ? -35.971 6.468 31.766 1.00 83.44 88 GLU A N 1
ATOM 673 C CA . GLU A 1 88 ? -34.976 7.140 30.927 1.00 83.44 88 GLU A CA 1
ATOM 674 C C . GLU A 1 88 ? -33.601 6.474 31.035 1.00 83.44 88 GLU A C 1
ATOM 676 O O . GLU A 1 88 ? -32.926 6.291 30.021 1.00 83.44 88 GLU A O 1
ATOM 681 N N . ARG A 1 89 ? -33.200 6.060 32.246 1.00 81.69 89 ARG A N 1
ATOM 682 C CA . ARG A 1 89 ? -31.952 5.321 32.459 1.00 81.69 89 ARG A CA 1
ATOM 683 C C . ARG A 1 89 ? -31.988 3.970 31.752 1.00 81.69 89 ARG A C 1
ATOM 685 O O . ARG A 1 89 ? -31.069 3.671 30.999 1.00 81.69 89 ARG A O 1
ATOM 692 N N . ALA A 1 90 ? -33.076 3.215 31.918 1.00 83.00 90 ALA A N 1
ATOM 693 C CA . ALA A 1 90 ? -33.264 1.930 31.245 1.00 83.00 90 ALA A CA 1
ATOM 694 C C . ALA A 1 90 ? -33.267 2.062 29.709 1.00 83.00 90 ALA A C 1
ATOM 696 O O . ALA A 1 90 ? -32.694 1.223 29.016 1.00 83.00 90 ALA A O 1
ATOM 697 N N . ALA A 1 91 ? -33.864 3.130 29.169 1.00 83.88 91 ALA A N 1
ATOM 698 C CA . ALA A 1 91 ? -33.857 3.403 27.733 1.00 83.88 91 ALA A CA 1
ATOM 699 C C . ALA A 1 91 ? -32.444 3.701 27.195 1.00 83.88 91 ALA A C 1
ATOM 701 O O . ALA A 1 91 ? -32.082 3.208 26.127 1.00 83.88 91 ALA A O 1
ATOM 702 N N . ILE A 1 92 ? -31.634 4.472 27.931 1.00 83.56 92 ILE A N 1
ATOM 703 C CA . ILE A 1 92 ? -30.238 4.759 27.563 1.00 83.56 92 ILE A CA 1
ATOM 704 C C . ILE A 1 92 ? -29.374 3.495 27.649 1.00 83.56 92 ILE A C 1
ATOM 706 O O . ILE A 1 92 ? -28.599 3.239 26.733 1.00 83.56 92 ILE A O 1
ATOM 710 N N . GLU A 1 93 ? -29.526 2.690 28.703 1.00 84.94 93 GLU A N 1
ATOM 711 C CA . GLU A 1 93 ? -28.793 1.427 28.888 1.00 84.94 93 GLU A CA 1
ATOM 712 C C . GLU A 1 93 ? -29.083 0.443 27.741 1.00 84.94 93 GLU A C 1
ATOM 714 O O . GLU A 1 93 ? -28.167 -0.104 27.136 1.00 84.94 93 GLU A O 1
ATOM 719 N N . HIS A 1 94 ? -30.348 0.322 27.336 1.00 86.06 94 HIS A N 1
ATOM 720 C CA . HIS A 1 94 ? -30.733 -0.516 26.201 1.00 86.06 94 HIS A CA 1
ATOM 721 C C . HIS A 1 94 ? -30.165 -0.015 24.857 1.00 86.06 94 HIS A C 1
ATOM 723 O O . HIS A 1 94 ? -29.779 -0.816 24.007 1.00 86.06 94 HIS A O 1
ATOM 729 N N . LEU A 1 95 ? -30.094 1.304 24.641 1.00 84.38 95 LEU A N 1
ATOM 730 C CA . LEU A 1 95 ? -29.463 1.880 23.444 1.00 84.38 95 LEU A CA 1
ATOM 731 C C . LEU A 1 95 ? -27.940 1.676 23.434 1.00 84.38 95 LEU A C 1
ATOM 733 O O . LEU A 1 95 ? -27.358 1.466 22.369 1.00 84.38 95 LEU A O 1
ATOM 737 N N . LEU A 1 96 ? -27.301 1.717 24.605 1.00 84.44 96 LEU A N 1
ATOM 738 C CA . LEU A 1 96 ? -25.87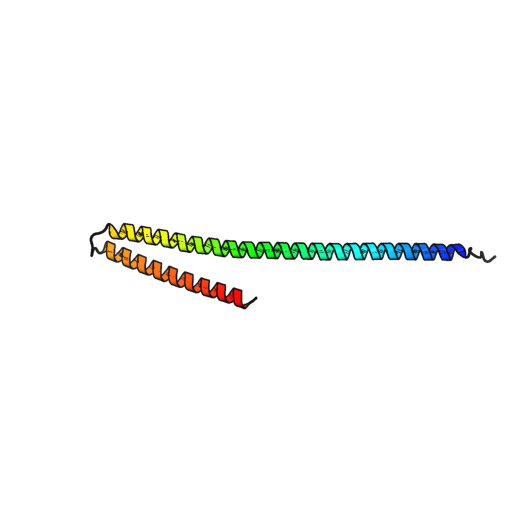8 1.424 24.771 1.00 84.44 96 LEU A CA 1
ATOM 739 C C . LEU 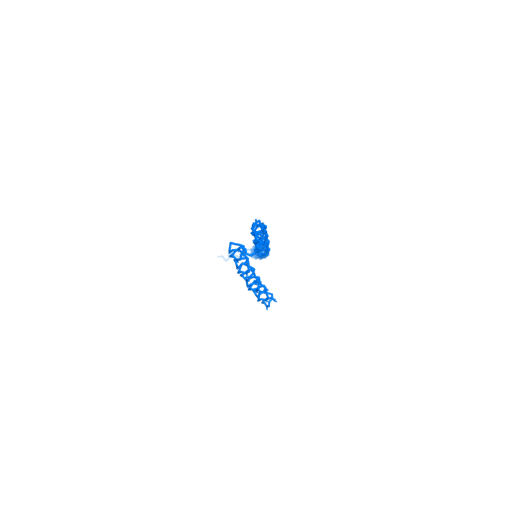A 1 96 ? -25.564 -0.033 24.425 1.00 84.44 96 LEU A C 1
ATOM 741 O O . LEU A 1 96 ? -24.672 -0.270 23.613 1.00 84.44 96 LEU A O 1
ATOM 745 N N . ASP A 1 97 ? -26.351 -0.980 24.941 1.00 87.25 97 ASP A N 1
ATOM 746 C CA . ASP A 1 97 ? -26.199 -2.410 24.642 1.00 87.25 97 ASP A CA 1
ATOM 747 C C . ASP A 1 97 ? -26.339 -2.701 23.138 1.00 87.25 97 ASP A C 1
ATOM 749 O O . ASP A 1 97 ? -25.585 -3.489 22.562 1.00 87.25 97 ASP A O 1
ATOM 753 N N . GLN A 1 98 ? -27.278 -2.026 22.465 1.00 87.31 98 GLN A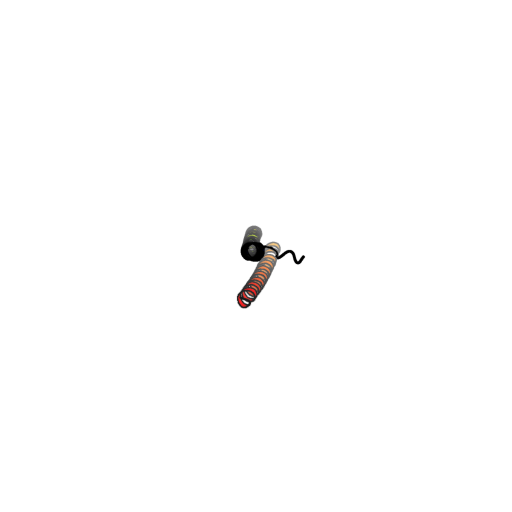 N 1
ATOM 754 C CA . GLN A 1 98 ? -27.421 -2.117 21.009 1.00 87.31 98 GLN A CA 1
ATOM 755 C C . GLN A 1 98 ? -26.201 -1.557 20.267 1.00 87.31 98 GLN A C 1
ATOM 757 O O . GLN A 1 98 ? -25.762 -2.144 19.274 1.00 87.31 98 GLN A O 1
ATOM 762 N N . GLY A 1 99 ? -25.649 -0.437 20.739 1.00 85.00 99 GLY A N 1
ATOM 763 C CA . GLY 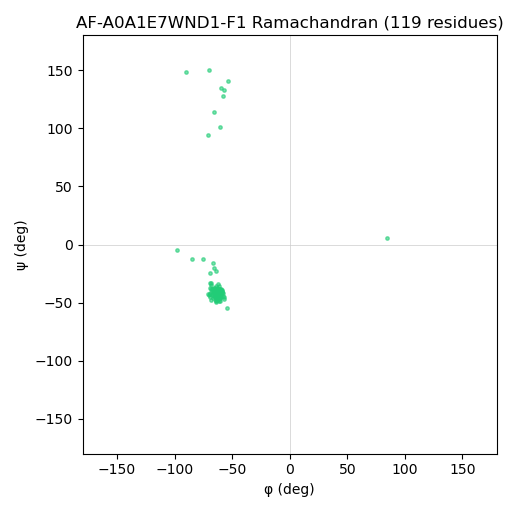A 1 99 ? -24.432 0.160 20.192 1.00 85.00 99 GLY A CA 1
ATOM 764 C C . GLY A 1 99 ? -23.213 -0.752 20.339 1.00 85.00 99 GLY A C 1
ATOM 765 O O . GLY A 1 99 ? -22.474 -0.941 19.371 1.00 85.00 99 GLY A O 1
ATOM 766 N N . ASP A 1 100 ? -23.044 -1.372 21.509 1.00 85.56 100 ASP A N 1
ATOM 767 C CA . ASP A 1 100 ? -21.984 -2.350 21.778 1.00 85.56 100 ASP A CA 1
ATOM 768 C C . ASP A 1 100 ? -22.107 -3.588 20.882 1.00 85.56 100 ASP A C 1
ATOM 770 O O . ASP A 1 100 ? -21.123 -4.025 20.276 1.00 85.56 100 ASP A O 1
ATOM 774 N N . ALA A 1 101 ? -23.319 -4.128 20.728 1.00 86.50 101 ALA A N 1
ATOM 775 C CA . ALA A 1 101 ? -23.566 -5.269 19.851 1.00 86.50 101 ALA A CA 1
ATOM 776 C C . ALA A 1 101 ? -23.255 -4.947 18.377 1.00 86.50 101 ALA A C 1
ATOM 778 O O . ALA A 1 101 ? -22.617 -5.745 17.685 1.00 86.50 101 ALA A O 1
ATOM 779 N N . ALA A 1 102 ? -23.651 -3.762 17.900 1.00 84.00 102 ALA A N 1
ATOM 780 C CA . ALA A 1 102 ? -23.360 -3.310 16.540 1.00 84.00 102 ALA A CA 1
ATOM 781 C C . ALA A 1 102 ? -21.853 -3.091 16.306 1.00 84.00 102 ALA A C 1
ATOM 783 O O . ALA A 1 102 ? -21.328 -3.454 15.251 1.00 84.00 102 ALA A O 1
ATOM 784 N N . LEU A 1 103 ? -21.140 -2.548 17.298 1.00 84.12 103 LEU A N 1
ATOM 785 C CA . LEU A 1 103 ? -19.683 -2.400 17.273 1.00 84.12 103 LEU A CA 1
ATOM 786 C C . LEU A 1 103 ? -18.964 -3.747 17.220 1.00 84.12 103 LEU A C 1
ATOM 788 O O . LEU A 1 103 ? -18.021 -3.919 16.441 1.00 84.12 103 LEU A O 1
ATOM 792 N N . ALA A 1 104 ? -19.407 -4.702 18.036 1.00 85.12 104 ALA A N 1
ATOM 793 C CA . ALA A 1 104 ? -18.844 -6.043 18.076 1.00 85.12 104 ALA A CA 1
ATOM 794 C C . ALA A 1 104 ? -19.017 -6.768 16.731 1.00 85.12 104 ALA A C 1
ATOM 796 O O . ALA A 1 104 ? -18.045 -7.318 16.208 1.00 85.12 104 ALA A O 1
ATOM 797 N N . ASP A 1 105 ? -20.212 -6.710 16.131 1.00 85.88 105 ASP A N 1
ATOM 798 C CA . ASP A 1 105 ? -20.478 -7.294 14.810 1.00 85.88 105 ASP A CA 1
ATOM 799 C C . ASP A 1 105 ? -19.660 -6.603 13.706 1.00 85.88 105 ASP A C 1
ATOM 801 O O . ASP A 1 105 ? -19.042 -7.266 12.868 1.00 85.88 105 ASP A O 1
ATOM 805 N N . GLY A 1 106 ? -19.554 -5.269 13.751 1.00 81.81 106 GLY A N 1
ATOM 806 C CA . GLY A 1 106 ? -18.680 -4.503 12.863 1.00 81.81 106 GLY A CA 1
ATOM 807 C C . GLY A 1 106 ? -17.238 -5.008 12.918 1.00 81.81 106 GLY A C 1
ATOM 808 O O . GLY A 1 106 ? -16.689 -5.427 11.895 1.00 81.81 106 GLY A O 1
ATOM 809 N N . ARG A 1 107 ? -16.653 -5.065 14.123 1.00 83.06 107 ARG A N 1
ATOM 810 C CA . ARG A 1 107 ? -15.276 -5.530 14.369 1.00 83.06 107 ARG A CA 1
ATOM 811 C C . ARG A 1 107 ? -15.045 -6.961 13.880 1.00 83.06 107 ARG A C 1
ATOM 813 O O . ARG A 1 107 ? -14.018 -7.235 13.258 1.00 83.06 107 ARG A O 1
ATOM 820 N N . GLN A 1 108 ? -16.001 -7.859 14.114 1.00 84.81 108 GLN A N 1
ATOM 821 C CA . GLN A 1 108 ? -15.946 -9.250 13.657 1.00 84.81 108 GLN A CA 1
ATOM 822 C C . GLN A 1 108 ? -15.857 -9.334 12.122 1.00 84.81 108 GLN A C 1
ATOM 824 O O . GLN A 1 108 ? -15.018 -10.061 11.582 1.00 84.81 108 GLN A O 1
ATOM 829 N N . ARG A 1 109 ? -16.673 -8.549 11.405 1.00 83.00 109 ARG A N 1
ATOM 830 C CA . ARG A 1 109 ? -16.672 -8.501 9.932 1.00 83.00 109 ARG A CA 1
ATOM 831 C C . ARG A 1 109 ? -15.354 -7.965 9.367 1.00 83.00 109 ARG A C 1
ATOM 833 O O . ARG A 1 109 ? -14.876 -8.475 8.356 1.00 83.00 109 ARG A O 1
ATOM 840 N N . LEU A 1 110 ? -14.717 -7.000 10.028 1.00 78.25 110 LEU A N 1
ATOM 841 C CA . LEU A 1 110 ? -13.395 -6.505 9.615 1.00 78.25 110 LEU A CA 1
ATOM 842 C C . LEU A 1 110 ? -12.282 -7.515 9.832 1.00 78.25 110 LEU A C 1
ATOM 844 O O . LEU A 1 110 ? -11.422 -7.672 8.967 1.00 78.25 110 LEU A O 1
ATOM 848 N N . LEU A 1 111 ? -12.292 -8.213 10.970 1.00 80.19 111 LEU A N 1
ATOM 849 C CA . LEU A 1 111 ? -11.337 -9.289 11.222 1.00 80.19 111 LEU A CA 1
ATOM 850 C C . LEU A 1 111 ? -11.462 -10.381 10.151 1.00 80.19 111 LEU A C 1
ATOM 852 O O . LEU A 1 111 ? -10.443 -10.869 9.658 1.00 80.19 111 LEU A O 1
ATOM 856 N N . ALA A 1 112 ? -12.692 -10.697 9.731 1.00 81.50 112 ALA A N 1
ATOM 857 C CA . ALA A 1 112 ? -12.949 -11.617 8.629 1.00 81.50 112 ALA A CA 1
ATOM 858 C C . ALA A 1 112 ? -12.378 -11.099 7.295 1.00 81.50 112 ALA A C 1
ATOM 860 O O . ALA A 1 112 ? -11.650 -11.836 6.628 1.00 81.50 112 ALA A O 1
ATOM 861 N N . LEU A 1 113 ? -12.607 -9.829 6.941 1.00 77.94 113 LEU A N 1
ATOM 862 C CA . LEU A 1 113 ? -12.039 -9.214 5.731 1.00 77.94 113 LEU A CA 1
ATOM 863 C C . LEU A 1 113 ? -10.502 -9.228 5.739 1.00 77.94 113 LEU A C 1
ATOM 865 O O . LEU A 1 113 ? -9.889 -9.645 4.760 1.00 77.94 113 LEU A O 1
ATOM 869 N N . ARG A 1 114 ? -9.868 -8.881 6.868 1.00 74.75 114 ARG A N 1
ATOM 870 C CA . ARG A 1 114 ? -8.402 -8.909 7.011 1.00 74.75 114 ARG A CA 1
ATOM 871 C C . ARG A 1 114 ? -7.836 -10.323 6.878 1.00 74.75 114 ARG A C 1
ATOM 873 O O . ARG A 1 114 ? -6.762 -10.514 6.309 1.00 74.75 114 ARG A O 1
ATOM 880 N N . SER A 1 115 ? -8.548 -11.320 7.405 1.00 74.56 115 SER A N 1
ATOM 881 C CA . SER A 1 115 ? -8.151 -12.727 7.288 1.00 74.56 115 SER A CA 1
ATOM 882 C C . SER A 1 115 ? -8.270 -13.256 5.855 1.00 74.56 115 SER A C 1
ATOM 884 O O . SER A 1 115 ? -7.435 -14.057 5.439 1.00 74.56 115 SER A O 1
ATOM 886 N N . ALA A 1 116 ? -9.255 -12.769 5.091 1.00 72.50 116 ALA A N 1
ATOM 887 C CA . ALA A 1 116 ? -9.420 -13.100 3.683 1.00 72.50 116 ALA A CA 1
ATOM 888 C C . ALA A 1 116 ? -8.288 -12.502 2.837 1.00 72.50 116 ALA A C 1
ATOM 890 O O . ALA A 1 116 ? -7.658 -13.249 2.097 1.00 72.50 116 ALA A O 1
ATOM 891 N N . THR A 1 117 ? -7.957 -11.216 3.022 1.00 68.62 117 THR A N 1
ATOM 892 C CA . THR A 1 117 ? -6.837 -10.561 2.320 1.00 68.62 117 THR A CA 1
ATOM 893 C C . THR A 1 117 ? -5.514 -11.286 2.566 1.00 68.62 117 THR A C 1
ATOM 895 O O . THR A 1 117 ? -4.804 -11.597 1.616 1.00 68.62 117 THR A O 1
ATOM 898 N N . LYS A 1 118 ? -5.226 -11.666 3.821 1.00 64.56 118 LYS A N 1
ATOM 899 C CA . LYS A 1 118 ? -3.991 -12.379 4.194 1.00 64.56 118 LYS A CA 1
ATOM 900 C C . LYS A 1 118 ? -3.872 -13.793 3.597 1.00 64.56 118 LYS A C 1
ATOM 902 O O . LYS A 1 118 ? -2.780 -14.341 3.577 1.00 64.56 118 LYS A O 1
ATOM 907 N N . LYS A 1 119 ? -4.972 -14.421 3.164 1.00 61.94 119 LYS A N 1
ATOM 908 C CA . LYS A 1 119 ? -4.965 -15.780 2.585 1.00 61.94 119 LYS A CA 1
ATOM 909 C C . LYS A 1 119 ? -4.651 -15.787 1.080 1.00 61.94 119 LYS A C 1
ATOM 911 O O . LYS A 1 119 ? -4.443 -16.855 0.512 1.00 61.94 119 LYS A O 1
ATOM 916 N N . THR A 1 120 ? -4.679 -14.620 0.444 1.00 51.41 120 THR A N 1
ATOM 917 C CA . THR A 1 120 ? -4.473 -14.439 -1.003 1.00 51.41 120 THR A CA 1
ATOM 918 C C . THR A 1 120 ? -3.049 -14.033 -1.392 1.00 51.41 120 THR A C 1
ATOM 920 O O . THR A 1 120 ? -2.771 -13.996 -2.589 1.00 51.41 120 THR A O 1
ATOM 923 N N . ASP A 1 121 ? -2.178 -13.788 -0.409 1.00 42.84 121 ASP A N 1
ATOM 924 C CA . ASP A 1 121 ? -0.718 -13.669 -0.558 1.00 42.84 121 ASP A CA 1
ATOM 925 C C . ASP A 1 121 ? -0.026 -14.991 -0.186 1.00 42.84 121 ASP A C 1
ATOM 927 O O . ASP A 1 121 ? 0.986 -15.338 -0.838 1.00 42.84 121 ASP A O 1
#

pLDDT: mean 83.62, std 9.12, range [42.84, 97.19]

Radius of gyration: 36.71 Å; Cα contacts (8 Å, |Δi|>4): 19; chains: 1; bounding box: 77×27×110 Å

Sequence (121 aa):
MPTFLPPWLWLTGGLLLGLSLCLVLGLLCHDRWCQAMCRRRALLAQLAQLAERERLASDVHDALLQGMQGILLSFQSVGQRFPAGSAERAAIEHLLDQGDAALADGRQRLLALRSATKKTD

InterPro domains:
  IPR011712 Signal transduction histidine kinase, subgroup 3, dimerisation and phosphoacceptor domain [PF07730] (52-116)

Solvent-accessible surface area (backbone atoms only — not comparable to full-atom values): 6736 Å² total; per-residue (Å²): 130,88,79,79,72,64,73,66,58,59,55,52,50,52,49,52,51,53,50,51,51,51,50,53,51,50,51,52,50,50,52,54,53,51,49,52,52,52,51,50,52,51,51,52,53,51,51,51,53,51,54,50,50,55,49,50,54,49,54,54,48,54,50,49,56,52,51,50,51,54,51,51,54,50,51,51,59,58,34,68,74,42,63,90,89,37,70,68,29,55,53,45,52,55,53,48,54,52,50,52,52,52,50,51,54,53,54,53,54,50,54,50,53,54,54,53,59,66,71,76,112

Secondary structure (DSSP, 8-state):
------HHHHHHHHHHHHHHHHHHHHHHHHHHHHHHHHHHHHHHHHHHHHHHHHHHHHHHHHHHHHHHHHHHHHHHHHHTTSPTT-HHHHHHHHHHHHHHHHHHHHHHHHHHHHHHHHT--

Foldseek 3Di:
DPPPDDPVVVVVVVVVVVVVVVVVVVVVVVVVVVVVVVVVVVVVVVVVVVVVVVVVVVVVVVVVLVVLVVVLVVLVVVLVVDPPPDPSSVVSVVVSVVSVVVSVVVVVVVVVVVVVVVVVD